Protein AF-A0A538M3J6-F1 (afdb_monomer_lite)

Radius of gyration: 17.41 Å; chains: 1; bounding box: 42×27×44 Å

Structure (mmCIF, N/CA/C/O backbone):
data_AF-A0A538M3J6-F1
#
_entry.id   AF-A0A538M3J6-F1
#
loop_
_atom_site.group_PDB
_atom_site.id
_atom_site.type_symbol
_atom_site.label_atom_id
_atom_site.label_alt_id
_atom_site.label_comp_id
_atom_site.label_asym_id
_atom_site.label_entity_id
_atom_site.label_seq_id
_atom_site.pdbx_PDB_ins_code
_atom_site.Cartn_x
_atom_site.Cartn_y
_atom_site.Cartn_z
_atom_site.occupancy
_atom_site.B_iso_or_equiv
_atom_site.auth_seq_id
_atom_site.auth_comp_id
_atom_site.auth_asym_id
_atom_site.auth_atom_id
_atom_site.pdbx_PDB_model_num
ATOM 1 N N . MET A 1 1 ? -26.264 -6.019 20.198 1.00 69.62 1 MET A N 1
ATOM 2 C CA . MET A 1 1 ? -25.006 -5.328 19.830 1.00 69.62 1 MET A CA 1
ATOM 3 C C . MET A 1 1 ? -24.636 -5.800 18.436 1.00 69.62 1 MET A C 1
ATOM 5 O O . MET A 1 1 ? -24.824 -6.975 18.172 1.00 69.62 1 MET A O 1
ATOM 9 N N . ASN A 1 2 ? -24.248 -4.906 17.524 1.00 92.06 2 ASN A N 1
ATOM 10 C CA . ASN A 1 2 ? -23.937 -5.290 16.145 1.00 92.06 2 ASN A CA 1
ATOM 11 C C . ASN A 1 2 ? -22.421 -5.470 16.004 1.00 92.06 2 ASN A C 1
ATOM 13 O O . ASN A 1 2 ? -21.686 -4.481 16.007 1.00 92.06 2 ASN A O 1
ATOM 17 N N . ASP A 1 3 ? -21.966 -6.712 15.884 1.00 93.69 3 ASP A N 1
ATOM 18 C CA . ASP A 1 3 ? -20.541 -7.048 15.804 1.00 93.69 3 ASP A CA 1
ATOM 19 C C . ASP A 1 3 ? -19.868 -6.407 14.585 1.00 93.69 3 ASP A C 1
ATOM 21 O O . ASP A 1 3 ? -18.737 -5.932 14.675 1.00 93.69 3 ASP A O 1
ATOM 25 N N . ALA A 1 4 ? -20.598 -6.251 13.474 1.00 95.31 4 ALA A N 1
ATOM 26 C CA . ALA A 1 4 ? -20.097 -5.536 12.302 1.00 95.31 4 ALA A CA 1
ATOM 27 C C . ALA A 1 4 ? -19.789 -4.061 12.615 1.00 95.31 4 ALA A C 1
ATOM 29 O O . ALA A 1 4 ? -18.776 -3.521 12.167 1.00 95.31 4 ALA A O 1
ATOM 30 N N . ALA A 1 5 ? -20.621 -3.407 13.433 1.00 94.62 5 ALA A N 1
ATOM 31 C CA . ALA A 1 5 ? -20.397 -2.019 13.835 1.00 94.62 5 ALA A CA 1
ATOM 32 C C . ALA A 1 5 ? -19.174 -1.878 14.760 1.00 94.62 5 ALA A C 1
ATOM 34 O O . ALA A 1 5 ? -18.434 -0.894 14.659 1.00 94.62 5 ALA A O 1
ATOM 35 N N . LEU A 1 6 ? -18.928 -2.867 15.626 1.00 95.56 6 LEU A N 1
ATOM 36 C CA . LEU A 1 6 ? -17.737 -2.909 16.479 1.00 95.56 6 LEU A CA 1
ATOM 37 C C . LEU A 1 6 ? -16.464 -3.098 15.644 1.00 95.56 6 LEU A C 1
ATOM 39 O O . LEU A 1 6 ? -15.509 -2.336 15.817 1.00 95.56 6 LEU A O 1
ATOM 43 N N . THR A 1 7 ? -16.479 -4.023 14.682 1.00 96.50 7 THR A N 1
ATOM 44 C CA . THR A 1 7 ? -15.353 -4.261 13.766 1.00 96.50 7 THR A CA 1
ATOM 45 C C . THR A 1 7 ? -15.001 -3.011 12.964 1.00 96.50 7 THR A C 1
ATOM 47 O O . THR A 1 7 ? -13.838 -2.612 12.924 1.00 96.50 7 THR A O 1
ATOM 50 N N . VAL A 1 8 ? -15.990 -2.321 12.384 1.00 96.50 8 VAL A N 1
ATOM 51 C CA . VAL A 1 8 ? -15.747 -1.081 11.623 1.00 96.50 8 VAL A CA 1
ATOM 52 C C . VAL A 1 8 ? -15.118 0.005 12.501 1.00 96.50 8 VAL A C 1
ATOM 54 O O . VAL A 1 8 ? -14.212 0.721 12.060 1.00 96.50 8 VAL A O 1
ATOM 57 N N . ARG A 1 9 ? -15.561 0.130 13.758 1.00 95.81 9 ARG A N 1
ATOM 58 C CA . ARG A 1 9 ? -14.975 1.085 14.708 1.00 95.81 9 ARG A CA 1
ATOM 59 C C . ARG A 1 9 ? -13.520 0.736 15.024 1.00 95.81 9 ARG A C 1
ATOM 61 O O . ARG A 1 9 ? -12.687 1.644 15.040 1.00 95.81 9 ARG A O 1
ATOM 68 N N . GLN A 1 10 ? -13.219 -0.546 15.226 1.00 95.31 10 GLN A N 1
ATOM 69 C CA . GLN A 1 10 ? -11.863 -1.014 15.502 1.00 95.31 10 GLN A CA 1
ATOM 70 C C . GLN A 1 10 ? -10.930 -0.760 14.314 1.00 95.31 10 GLN A C 1
ATOM 72 O O . GLN A 1 10 ? -9.876 -0.157 14.491 1.00 95.31 10 GLN A O 1
ATOM 77 N N . VAL A 1 11 ? -11.349 -1.112 13.095 1.00 95.25 11 VAL A N 1
ATOM 78 C CA . VAL A 1 11 ? -10.570 -0.864 11.868 1.00 95.25 11 VAL A CA 1
ATOM 79 C C . VAL A 1 11 ? -10.260 0.625 11.702 1.00 95.25 11 VAL A C 1
ATOM 81 O O . VAL A 1 11 ? -9.117 1.000 11.436 1.00 95.25 11 VAL A O 1
ATOM 84 N N . ARG A 1 12 ? -11.250 1.502 11.919 1.00 94.69 12 ARG A N 1
ATOM 85 C CA . ARG A 1 12 ? -11.043 2.959 11.859 1.00 94.69 12 ARG A CA 1
ATOM 86 C C . ARG A 1 12 ? -10.044 3.453 12.902 1.00 94.69 12 ARG A C 1
ATOM 88 O O . ARG A 1 12 ? -9.224 4.315 12.587 1.00 94.69 12 ARG A O 1
ATOM 95 N N . TYR A 1 13 ? -10.118 2.935 14.126 1.00 95.31 13 TYR A N 1
ATOM 96 C CA . TYR A 1 13 ? -9.189 3.299 15.191 1.00 95.31 13 TYR A CA 1
ATOM 97 C C . TYR A 1 13 ? -7.760 2.851 14.866 1.00 95.31 13 TYR A C 1
ATOM 99 O O . TYR A 1 13 ? -6.855 3.685 14.900 1.00 95.31 13 TYR A O 1
ATOM 107 N N . THR A 1 14 ? -7.568 1.586 14.482 1.00 92.88 14 THR A N 1
ATOM 108 C CA . THR A 1 14 ? -6.252 1.034 14.131 1.00 92.88 14 THR A CA 1
ATOM 109 C C . THR A 1 14 ? -5.634 1.780 12.955 1.00 92.88 14 THR A C 1
ATOM 111 O O . THR A 1 14 ? -4.486 2.202 13.046 1.00 92.88 14 THR A O 1
ATOM 114 N N . ASN A 1 15 ? -6.406 2.052 11.897 1.00 91.56 15 ASN A N 1
ATOM 115 C CA . ASN A 1 15 ? -5.912 2.829 10.761 1.00 91.56 15 ASN A CA 1
ATOM 116 C C . ASN A 1 15 ? -5.470 4.237 11.198 1.00 91.56 15 ASN A C 1
ATOM 118 O O . ASN A 1 15 ? -4.398 4.709 10.831 1.00 91.56 15 ASN A O 1
ATOM 122 N N . ARG A 1 16 ? -6.250 4.912 12.051 1.00 94.06 16 ARG A N 1
ATOM 123 C CA . ARG A 1 16 ? -5.870 6.237 12.563 1.00 94.06 16 ARG A CA 1
ATOM 124 C C . ARG A 1 16 ? -4.629 6.185 13.459 1.00 94.06 16 ARG A C 1
ATOM 126 O O . ARG A 1 16 ? -3.840 7.124 13.436 1.00 94.06 16 ARG A O 1
ATOM 133 N N . ALA A 1 17 ? -4.466 5.132 14.257 1.00 92.50 17 ALA A N 1
ATOM 134 C CA . ALA A 1 17 ? -3.288 4.931 15.097 1.00 92.50 17 ALA A CA 1
ATOM 135 C C . ALA A 1 17 ? -2.032 4.668 14.252 1.00 92.50 17 ALA A C 1
ATOM 137 O O . ALA A 1 17 ? -0.996 5.275 14.513 1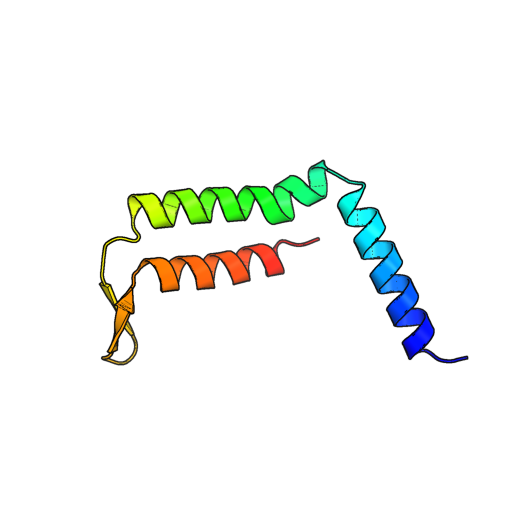.00 92.50 17 ALA A O 1
ATOM 138 N N . PHE A 1 18 ? -2.155 3.857 13.198 1.00 89.62 18 PHE A N 1
ATOM 139 C CA . PHE A 1 18 ? -1.088 3.587 12.236 1.00 89.62 18 PHE A CA 1
ATOM 140 C C . PHE A 1 18 ? -0.549 4.880 11.613 1.00 89.62 18 PHE A C 1
ATOM 142 O O . PHE A 1 18 ? 0.640 5.165 11.713 1.00 89.62 18 PHE A O 1
ATOM 149 N N . TRP A 1 19 ? -1.430 5.733 11.079 1.00 89.88 19 TRP A N 1
ATOM 150 C CA . TRP A 1 19 ? -1.020 7.010 10.477 1.00 89.88 19 TRP A CA 1
ATOM 151 C C . TRP A 1 19 ? -0.439 8.021 11.478 1.00 89.88 19 TRP A C 1
ATOM 153 O O . TRP A 1 19 ? 0.253 8.952 11.074 1.00 89.88 19 TRP A O 1
ATOM 163 N N . ARG A 1 20 ? -0.688 7.856 12.784 1.00 94.25 20 ARG A N 1
ATOM 164 C CA . ARG A 1 20 ? -0.054 8.666 13.840 1.00 94.25 20 ARG A CA 1
ATOM 165 C C . ARG A 1 20 ? 1.333 8.155 14.230 1.00 94.25 20 ARG A C 1
ATOM 167 O O . ARG A 1 20 ? 2.038 8.872 14.934 1.00 94.25 20 ARG A O 1
ATOM 174 N N . ASN A 1 21 ? 1.718 6.957 13.790 1.00 91.56 21 ASN A N 1
ATOM 175 C CA . ASN A 1 21 ? 3.052 6.404 13.968 1.00 91.56 21 ASN A CA 1
ATOM 176 C C . ASN A 1 21 ? 3.852 6.543 12.656 1.00 91.56 21 ASN A C 1
ATOM 178 O O . ASN A 1 21 ? 3.815 5.649 11.807 1.00 91.56 21 ASN A O 1
ATOM 182 N N . PRO A 1 22 ? 4.593 7.651 12.469 1.00 87.62 22 PRO A N 1
ATOM 183 C CA . PRO A 1 22 ? 5.308 7.910 11.221 1.00 87.62 22 PRO A CA 1
ATOM 184 C C . PRO A 1 22 ? 6.397 6.870 10.927 1.00 87.62 22 PRO A C 1
ATOM 186 O O . PRO A 1 22 ? 6.659 6.591 9.761 1.00 87.62 22 PRO A O 1
ATOM 189 N N . GLN A 1 23 ? 6.999 6.256 11.955 1.00 87.81 23 GLN A N 1
ATOM 190 C CA . GLN A 1 23 ? 7.976 5.178 11.772 1.00 87.81 23 GLN A CA 1
ATOM 191 C C . GLN A 1 23 ? 7.324 3.940 11.151 1.00 87.81 23 GLN A C 1
ATOM 193 O O . GLN A 1 23 ? 7.817 3.430 10.146 1.00 87.81 23 GLN A O 1
ATOM 198 N N . ALA A 1 24 ? 6.197 3.488 11.708 1.00 87.19 24 ALA A N 1
ATOM 199 C CA . ALA A 1 24 ? 5.465 2.342 11.170 1.00 87.19 24 ALA A CA 1
ATOM 200 C C . ALA A 1 24 ? 4.974 2.610 9.738 1.00 87.19 24 ALA A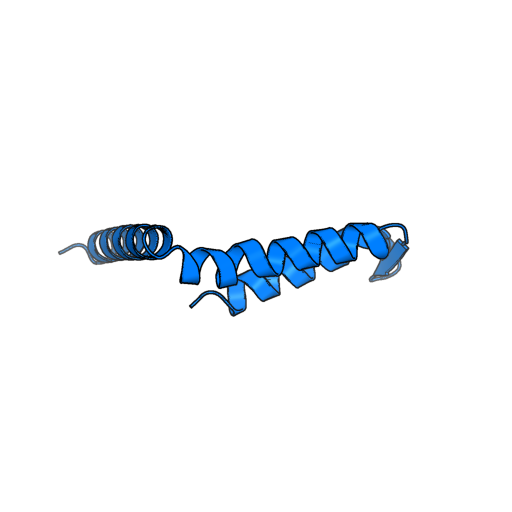 C 1
ATOM 202 O O . ALA A 1 24 ? 5.153 1.766 8.858 1.00 87.19 24 ALA A O 1
ATOM 203 N N . ALA A 1 25 ? 4.439 3.809 9.480 1.00 88.44 25 ALA A N 1
ATOM 204 C CA . ALA A 1 25 ? 3.999 4.212 8.147 1.00 88.44 25 ALA A CA 1
ATOM 205 C C . ALA A 1 25 ? 5.154 4.238 7.129 1.00 88.44 25 ALA A C 1
ATOM 207 O O . ALA A 1 25 ? 4.992 3.764 6.004 1.00 88.44 25 ALA A O 1
ATOM 208 N N . PHE A 1 26 ? 6.333 4.731 7.518 1.00 88.06 26 PHE A N 1
ATOM 209 C CA . PHE A 1 26 ? 7.502 4.763 6.641 1.00 88.06 26 PHE A CA 1
ATOM 210 C C . PHE A 1 26 ? 7.966 3.357 6.242 1.00 88.06 26 PHE A C 1
ATOM 212 O O . PHE A 1 26 ? 8.086 3.066 5.052 1.00 88.06 26 PHE A O 1
ATOM 219 N N . PHE A 1 27 ? 8.197 2.471 7.214 1.00 86.19 27 PHE A N 1
ATOM 220 C CA . PHE A 1 27 ? 8.716 1.131 6.923 1.00 86.19 27 PHE A CA 1
ATOM 221 C C . PHE A 1 27 ? 7.696 0.231 6.216 1.00 86.19 27 PHE A C 1
ATOM 223 O O . PHE A 1 27 ? 8.091 -0.607 5.412 1.00 86.19 27 PHE A O 1
ATOM 230 N N . THR A 1 28 ? 6.401 0.441 6.455 1.00 85.62 28 THR A N 1
ATOM 231 C CA . THR A 1 28 ? 5.332 -0.355 5.834 1.00 85.62 28 THR A CA 1
ATOM 232 C C . THR A 1 28 ? 4.973 0.122 4.424 1.00 85.62 28 THR A C 1
ATOM 234 O O . THR A 1 28 ? 4.712 -0.700 3.552 1.00 85.62 28 THR A O 1
ATOM 237 N N . PHE A 1 29 ? 4.956 1.438 4.170 1.00 86.75 29 PHE A N 1
ATOM 238 C CA . PHE A 1 29 ? 4.558 1.991 2.865 1.00 86.75 29 PHE A CA 1
ATOM 239 C C . PHE A 1 29 ? 5.721 2.570 2.070 1.00 86.75 29 PHE A C 1
ATOM 241 O O . PHE A 1 29 ? 5.933 2.185 0.921 1.00 86.75 29 PHE A O 1
ATOM 248 N N . ALA A 1 30 ? 6.452 3.522 2.649 1.00 89.12 30 ALA A N 1
ATOM 249 C CA . ALA A 1 30 ? 7.444 4.298 1.908 1.00 89.12 30 ALA A CA 1
ATOM 250 C C . ALA A 1 30 ? 8.642 3.441 1.486 1.00 89.12 30 ALA A C 1
ATOM 252 O O . ALA A 1 30 ? 9.123 3.570 0.362 1.00 89.12 30 ALA A O 1
ATOM 253 N N . PHE A 1 31 ? 9.094 2.539 2.356 1.00 89.25 31 PHE A N 1
ATOM 254 C CA . PHE A 1 31 ? 10.238 1.678 2.082 1.00 89.25 31 PHE A CA 1
ATOM 255 C C . PHE A 1 31 ? 9.981 0.712 0.905 1.00 89.25 31 PHE A C 1
ATOM 257 O O . PHE A 1 31 ? 10.749 0.768 -0.058 1.00 89.25 31 PHE A O 1
ATOM 264 N N . PRO A 1 32 ? 8.887 -0.082 0.867 1.00 87.56 32 PRO A N 1
ATOM 265 C CA . PRO A 1 32 ? 8.539 -0.872 -0.319 1.00 87.56 32 PRO A CA 1
ATOM 266 C C . PRO A 1 32 ? 8.341 -0.033 -1.589 1.00 87.56 32 PRO A C 1
ATOM 268 O O . PRO A 1 32 ? 8.802 -0.425 -2.661 1.00 87.56 32 PRO A O 1
ATOM 271 N N . LEU A 1 33 ? 7.701 1.140 -1.483 1.00 91.69 33 LEU A N 1
ATOM 272 C CA . LEU A 1 33 ? 7.503 2.045 -2.623 1.00 91.69 33 LEU A CA 1
ATOM 273 C C . LEU A 1 33 ? 8.824 2.558 -3.198 1.00 91.69 33 LEU A C 1
ATOM 275 O O . LEU A 1 33 ? 8.973 2.634 -4.415 1.00 91.69 33 LEU A O 1
ATOM 279 N N . MET A 1 34 ? 9.790 2.881 -2.341 1.00 93.00 34 MET A N 1
ATOM 280 C CA . MET A 1 34 ? 11.115 3.314 -2.770 1.00 93.00 34 MET A CA 1
ATOM 281 C C . MET A 1 34 ? 11.800 2.223 -3.601 1.00 93.00 34 MET A C 1
ATOM 283 O O . MET A 1 34 ? 12.279 2.511 -4.697 1.00 93.00 34 MET A O 1
ATOM 287 N N . PHE A 1 35 ? 11.787 0.965 -3.144 1.00 90.31 35 PHE A N 1
ATOM 288 C CA . PHE A 1 35 ? 12.334 -0.146 -3.933 1.00 90.31 35 PHE A CA 1
ATOM 289 C C . PHE A 1 35 ? 11.562 -0.394 -5.218 1.00 90.31 35 PHE A C 1
ATOM 291 O O . PHE A 1 35 ? 12.182 -0.676 -6.240 1.00 90.31 35 PHE A O 1
ATOM 298 N N . LEU A 1 36 ? 10.236 -0.259 -5.199 1.00 92.50 36 LEU A N 1
ATOM 299 C CA . LEU A 1 36 ? 9.438 -0.362 -6.412 1.00 92.50 36 LEU A CA 1
ATOM 300 C C . LEU A 1 36 ? 9.888 0.665 -7.456 1.00 92.50 36 LEU A C 1
ATOM 302 O O . LEU A 1 36 ? 10.136 0.297 -8.604 1.00 92.50 36 LEU A O 1
ATOM 306 N N . VAL A 1 37 ? 10.025 1.935 -7.068 1.00 93.25 37 VAL A N 1
ATOM 307 C CA . VAL A 1 37 ? 10.475 3.002 -7.974 1.00 93.25 37 VAL A CA 1
ATOM 308 C C . VAL A 1 37 ? 11.887 2.718 -8.480 1.00 93.25 37 VAL A C 1
ATOM 310 O O . VAL A 1 37 ? 12.125 2.793 -9.681 1.00 93.25 37 VAL A O 1
ATOM 313 N N . ILE A 1 38 ? 12.808 2.322 -7.600 1.00 92.75 38 ILE A N 1
ATOM 314 C CA . ILE A 1 38 ? 14.187 1.987 -7.983 1.00 92.75 38 ILE A CA 1
ATOM 315 C C . ILE A 1 38 ? 14.213 0.814 -8.974 1.00 92.75 38 ILE A C 1
ATOM 317 O O . ILE A 1 38 ? 14.855 0.905 -10.018 1.00 92.75 38 ILE A O 1
ATOM 321 N N . PHE A 1 39 ? 13.504 -0.279 -8.692 1.00 90.00 39 PHE A N 1
ATOM 322 C CA . PHE A 1 39 ? 13.526 -1.463 -9.551 1.00 90.00 39 PHE A CA 1
ATOM 323 C C . PHE A 1 39 ? 12.792 -1.258 -10.867 1.00 90.00 39 PHE A C 1
ATOM 325 O O . PHE A 1 39 ? 13.253 -1.737 -11.896 1.00 90.00 39 PHE A O 1
ATOM 332 N N . THR A 1 40 ? 11.688 -0.521 -10.880 1.00 90.19 40 THR A N 1
ATOM 333 C CA . THR A 1 40 ? 11.008 -0.192 -12.140 1.00 90.19 40 THR A CA 1
ATOM 334 C C . THR A 1 40 ? 11.827 0.784 -12.984 1.00 90.19 40 THR A C 1
ATOM 336 O O . THR A 1 40 ? 11.913 0.598 -14.193 1.00 90.19 40 THR A O 1
ATOM 339 N N . ALA A 1 41 ? 12.509 1.758 -12.375 1.00 90.62 41 ALA A N 1
ATOM 340 C CA . ALA A 1 41 ? 13.392 2.669 -13.102 1.00 90.62 41 ALA A CA 1
ATOM 341 C C . ALA A 1 41 ? 14.625 1.960 -13.692 1.00 90.62 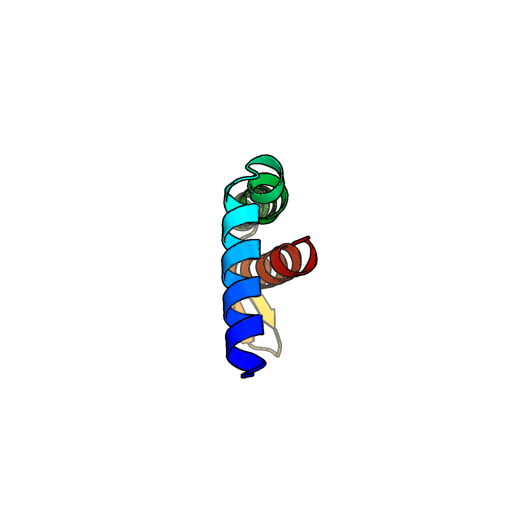41 ALA A C 1
ATOM 343 O O . ALA A 1 41 ? 15.016 2.253 -14.819 1.00 90.62 41 ALA A O 1
ATOM 344 N N . LEU A 1 42 ? 15.232 1.027 -12.949 1.00 91.12 42 LEU A N 1
ATOM 345 C CA . LEU A 1 42 ? 16.451 0.328 -13.375 1.00 91.12 42 LEU A CA 1
ATOM 346 C C . LEU A 1 42 ? 16.179 -0.911 -14.246 1.00 91.12 42 LEU A C 1
ATOM 348 O O . LEU A 1 42 ? 16.954 -1.195 -15.154 1.00 91.12 42 LEU A O 1
ATOM 352 N N . LEU A 1 43 ? 15.107 -1.662 -13.968 1.00 86.62 43 LEU A N 1
ATOM 353 C CA . LEU A 1 43 ? 14.823 -2.977 -14.565 1.00 86.62 43 LEU A CA 1
ATOM 354 C C . LEU A 1 43 ? 13.464 -3.048 -15.287 1.00 86.62 43 LEU A C 1
ATOM 356 O O . LEU A 1 43 ? 13.117 -4.087 -15.841 1.00 86.62 43 LEU A O 1
ATOM 360 N N . GLY A 1 44 ? 12.662 -1.980 -15.290 1.00 82.12 44 GLY A N 1
ATOM 361 C CA . GLY A 1 44 ? 11.292 -2.002 -15.820 1.00 82.12 44 GLY A CA 1
ATOM 362 C C . GLY A 1 44 ? 11.162 -1.864 -17.340 1.00 82.12 44 GLY A C 1
ATOM 363 O O . GLY A 1 44 ? 10.057 -2.005 -17.863 1.00 82.12 44 GLY A O 1
ATOM 364 N N . GLY A 1 45 ? 12.259 -1.596 -18.054 1.00 86.19 45 GLY A N 1
ATOM 365 C CA . GLY A 1 45 ? 12.252 -1.342 -19.500 1.00 86.19 45 GLY A CA 1
ATOM 366 C C . GLY A 1 45 ? 12.119 -2.583 -20.390 1.00 86.19 45 GLY A C 1
ATOM 367 O O . GLY A 1 45 ? 11.925 -2.438 -21.594 1.00 86.19 45 GLY A O 1
ATOM 368 N N . GLY A 1 46 ? 12.235 -3.794 -19.840 1.00 87.50 46 GLY A N 1
ATOM 369 C CA . GLY A 1 46 ? 12.157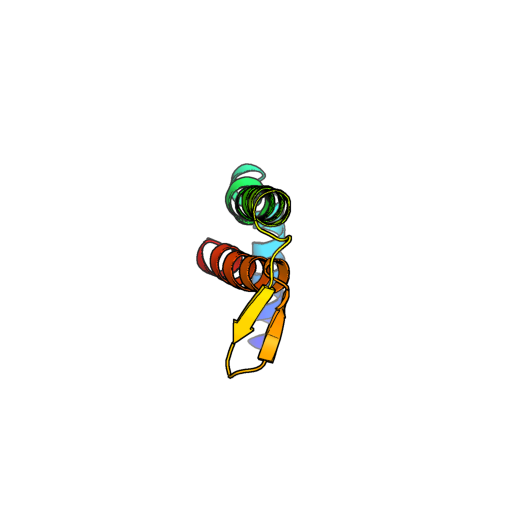 -5.021 -20.628 1.00 87.50 46 GLY A CA 1
ATOM 370 C C . GLY A 1 46 ? 10.764 -5.645 -20.690 1.00 87.50 46 GLY A C 1
ATOM 371 O O . GLY A 1 46 ? 9.757 -5.109 -20.218 1.00 87.50 46 GLY A O 1
ATOM 372 N N . THR A 1 47 ? 10.713 -6.824 -21.300 1.00 88.62 47 THR A N 1
ATOM 373 C CA . THR A 1 47 ? 9.486 -7.596 -21.512 1.00 88.62 47 THR A CA 1
ATOM 374 C C . THR A 1 47 ? 9.654 -8.982 -20.899 1.00 88.62 47 THR A C 1
ATOM 376 O O . THR A 1 47 ? 10.666 -9.640 -21.129 1.00 88.62 47 THR A O 1
ATOM 379 N N . VAL A 1 48 ? 8.679 -9.432 -20.109 1.00 89.50 48 VAL A N 1
ATOM 380 C CA . VAL A 1 48 ? 8.639 -10.796 -19.557 1.00 89.50 48 VAL A CA 1
ATOM 381 C C . VAL A 1 48 ? 7.587 -11.588 -20.302 1.00 89.50 48 VAL A C 1
ATOM 383 O O . VAL A 1 48 ? 6.496 -11.083 -20.549 1.00 89.50 48 VAL A O 1
ATOM 386 N N . ILE A 1 49 ? 7.886 -12.842 -20.619 1.00 90.50 49 ILE A N 1
ATOM 387 C CA . ILE A 1 49 ? 6.897 -13.762 -21.172 1.00 90.50 49 ILE A CA 1
ATOM 388 C C . ILE A 1 49 ? 6.276 -14.546 -20.015 1.00 90.50 49 ILE A C 1
ATOM 390 O O . ILE A 1 49 ? 6.962 -15.325 -19.355 1.00 90.50 49 ILE A O 1
ATOM 394 N N . LEU A 1 50 ? 4.980 -14.349 -19.771 1.00 87.81 50 LEU A N 1
ATOM 395 C CA . LEU A 1 50 ? 4.195 -15.164 -18.840 1.00 87.81 50 LEU A CA 1
ATOM 396 C C . LEU A 1 50 ? 3.085 -15.861 -19.620 1.00 87.81 50 LEU A C 1
ATOM 398 O O . LEU A 1 50 ? 2.343 -15.210 -20.347 1.00 87.81 50 LEU A O 1
ATOM 402 N N . HIS A 1 51 ? 2.953 -17.180 -19.465 1.00 90.31 51 HIS A N 1
ATOM 403 C CA . HIS A 1 51 ? 1.943 -17.981 -20.177 1.00 90.31 51 HIS A CA 1
ATOM 404 C C . HIS A 1 51 ? 1.943 -17.761 -21.707 1.00 90.31 51 HIS A C 1
ATOM 406 O O . HIS A 1 51 ? 0.895 -17.763 -22.344 1.00 90.31 51 HIS A O 1
ATOM 412 N N . GLY A 1 52 ? 3.121 -17.532 -22.297 1.00 91.50 52 GLY A N 1
ATOM 413 C CA . GLY A 1 52 ? 3.273 -17.257 -23.732 1.00 91.50 52 GLY A CA 1
ATOM 414 C C . GLY A 1 52 ? 2.893 -15.837 -24.170 1.00 91.50 52 GLY A C 1
ATOM 415 O O . GLY A 1 52 ? 3.031 -15.518 -25.348 1.00 91.50 52 GLY A O 1
ATOM 416 N N . LEU A 1 53 ? 2.459 -14.971 -23.249 1.00 91.06 53 LEU A N 1
ATOM 417 C CA . LEU A 1 53 ? 2.088 -13.583 -23.524 1.00 91.06 53 LEU A CA 1
ATOM 418 C C . LEU A 1 53 ? 3.192 -12.617 -23.054 1.00 91.06 53 LEU A C 1
ATOM 420 O O . LEU A 1 53 ? 3.717 -12.784 -21.948 1.00 91.06 53 LEU A O 1
ATOM 424 N N . PRO A 1 54 ? 3.556 -11.603 -23.860 1.00 91.06 54 PRO A N 1
ATOM 425 C CA . PRO A 1 54 ? 4.509 -10.579 -23.455 1.00 91.06 54 PRO A CA 1
ATOM 426 C C . PRO A 1 54 ? 3.856 -9.567 -22.500 1.00 91.06 54 PRO A C 1
ATOM 428 O O . PRO A 1 54 ? 2.819 -8.980 -22.805 1.00 91.06 54 PRO A O 1
ATOM 431 N N . PHE A 1 55 ? 4.501 -9.317 -21.365 1.00 89.94 55 PHE A N 1
ATOM 432 C CA . PHE A 1 55 ? 4.125 -8.310 -20.374 1.00 89.94 55 PHE A CA 1
ATOM 433 C C . PHE A 1 55 ? 5.275 -7.341 -20.123 1.00 89.94 55 PHE A C 1
ATOM 435 O O . PHE A 1 55 ? 6.448 -7.699 -20.227 1.00 89.94 55 PHE A O 1
ATOM 442 N N . ASN A 1 56 ? 4.948 -6.109 -19.739 1.00 89.75 56 ASN A N 1
ATOM 443 C CA . ASN A 1 56 ? 5.956 -5.142 -19.324 1.00 89.75 56 ASN A CA 1
ATOM 444 C C . ASN A 1 56 ? 6.620 -5.599 -18.008 1.00 89.75 56 ASN A C 1
ATOM 446 O O . ASN A 1 56 ? 5.921 -5.957 -17.055 1.00 89.75 56 ASN A O 1
ATOM 450 N N . GLN A 1 57 ? 7.956 -5.564 -17.933 1.00 89.06 57 GLN A N 1
ATOM 451 C CA . GLN A 1 57 ? 8.700 -5.929 -16.718 1.00 89.06 57 GLN A CA 1
ATOM 452 C C . GLN A 1 57 ? 8.279 -5.116 -15.493 1.00 89.06 57 GLN A C 1
ATOM 454 O O . GLN A 1 57 ? 8.228 -5.646 -14.384 1.00 89.06 57 GLN A O 1
ATOM 459 N N . SER A 1 58 ? 7.891 -3.858 -15.683 1.00 89.88 58 SER A N 1
ATOM 460 C CA . SER A 1 58 ? 7.390 -3.007 -14.603 1.00 89.88 58 SER A CA 1
ATOM 461 C C . SER A 1 58 ? 6.141 -3.588 -13.939 1.00 89.88 58 SER A C 1
ATOM 463 O O . SER A 1 58 ? 6.031 -3.547 -12.717 1.00 89.88 58 SER A O 1
ATOM 465 N N . THR A 1 59 ? 5.225 -4.192 -14.705 1.00 90.44 59 THR A N 1
ATOM 466 C CA . THR A 1 59 ? 4.001 -4.808 -14.163 1.00 90.44 59 THR A CA 1
ATOM 467 C C . THR A 1 59 ? 4.324 -5.960 -13.212 1.00 90.44 59 THR A C 1
ATOM 469 O O . THR A 1 59 ? 3.674 -6.105 -12.177 1.00 90.44 59 THR A O 1
ATOM 472 N N . TYR A 1 60 ? 5.363 -6.738 -13.523 1.00 89.00 60 TYR A N 1
ATOM 473 C CA . TYR A 1 60 ? 5.836 -7.817 -12.660 1.00 89.00 60 TYR A CA 1
ATOM 474 C C . TYR A 1 60 ? 6.358 -7.281 -11.317 1.00 89.00 60 TYR A C 1
ATOM 476 O O . TYR A 1 60 ? 5.960 -7.765 -10.255 1.00 89.00 60 TYR A O 1
ATOM 484 N N . TYR A 1 61 ? 7.185 -6.230 -11.345 1.00 90.44 61 TYR A N 1
ATOM 485 C CA . TYR A 1 61 ? 7.714 -5.613 -10.124 1.00 90.44 61 TYR A CA 1
ATOM 486 C C . TYR A 1 61 ? 6.633 -4.925 -9.285 1.00 90.44 61 TYR A C 1
ATOM 488 O O . TYR A 1 61 ? 6.648 -5.057 -8.061 1.00 90.44 61 TYR A O 1
ATOM 496 N N . VAL A 1 62 ? 5.671 -4.243 -9.917 1.00 91.88 62 VAL A N 1
ATOM 497 C CA . VAL A 1 62 ? 4.528 -3.622 -9.222 1.00 91.88 62 VAL A CA 1
ATOM 498 C C . VAL A 1 62 ? 3.714 -4.672 -8.469 1.00 91.88 62 VAL A C 1
ATOM 500 O O . VAL A 1 62 ? 3.433 -4.488 -7.284 1.00 91.88 62 VAL A O 1
ATOM 503 N N . ALA A 1 63 ? 3.387 -5.795 -9.116 1.00 92.06 63 ALA A N 1
ATOM 504 C CA . ALA A 1 63 ? 2.650 -6.878 -8.473 1.00 92.06 63 ALA A CA 1
ATOM 505 C C . ALA A 1 63 ? 3.423 -7.457 -7.275 1.00 92.06 63 ALA A C 1
ATOM 507 O O . ALA A 1 63 ? 2.880 -7.521 -6.169 1.00 92.06 63 ALA A O 1
ATOM 508 N N . GLY A 1 64 ? 4.703 -7.798 -7.458 1.00 90.44 64 GLY A N 1
ATOM 509 C CA . GLY A 1 64 ? 5.536 -8.354 -6.388 1.00 90.44 64 GLY A CA 1
ATOM 510 C C . GLY A 1 64 ? 5.690 -7.410 -5.191 1.00 90.44 64 GLY A C 1
ATOM 511 O O . GLY A 1 64 ? 5.512 -7.824 -4.046 1.00 90.44 64 GLY A O 1
ATOM 512 N N . MET A 1 65 ? 5.943 -6.125 -5.445 1.00 91.12 65 MET A N 1
ATOM 513 C CA . MET A 1 65 ? 6.094 -5.134 -4.375 1.00 91.12 65 MET A CA 1
ATOM 514 C C . MET A 1 65 ? 4.789 -4.827 -3.651 1.00 91.12 65 MET A C 1
ATOM 516 O O . MET A 1 65 ? 4.814 -4.595 -2.445 1.00 91.12 65 MET A O 1
ATOM 520 N N . SER A 1 66 ? 3.649 -4.870 -4.347 1.00 90.56 66 SER A N 1
ATOM 521 C CA . SER A 1 66 ? 2.343 -4.721 -3.698 1.00 90.56 66 SER A CA 1
ATOM 522 C C . SER A 1 66 ? 2.078 -5.855 -2.703 1.00 90.56 66 SER A C 1
ATOM 524 O O . SER A 1 66 ? 1.666 -5.596 -1.575 1.00 90.56 66 SER A O 1
ATOM 526 N N . ALA A 1 67 ? 2.402 -7.098 -3.076 1.00 91.75 67 ALA A N 1
ATOM 527 C CA . ALA A 1 67 ? 2.271 -8.246 -2.188 1.00 91.75 67 ALA A CA 1
ATOM 528 C C . ALA A 1 67 ? 3.225 -8.139 -0.993 1.00 91.75 67 ALA A C 1
ATOM 530 O O . ALA A 1 67 ? 2.806 -8.351 0.144 1.00 91.75 67 ALA A O 1
ATOM 531 N N . PHE A 1 68 ? 4.481 -7.755 -1.238 1.00 88.75 68 PHE A N 1
ATOM 532 C CA . PHE A 1 68 ? 5.461 -7.543 -0.176 1.00 88.75 68 PHE A CA 1
ATOM 533 C C . PHE A 1 68 ? 4.976 -6.497 0.833 1.00 88.75 68 PHE A C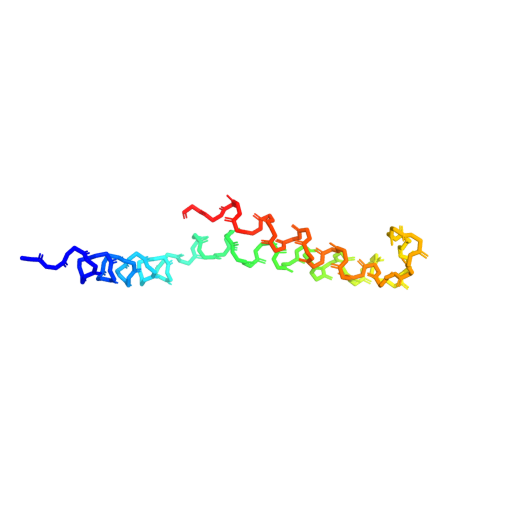 1
ATOM 535 O O . PHE A 1 68 ? 4.905 -6.807 2.017 1.00 88.75 68 PHE A O 1
ATOM 542 N N . ALA A 1 69 ? 4.546 -5.319 0.366 1.00 87.75 69 ALA A N 1
ATOM 543 C CA . ALA A 1 69 ? 4.053 -4.243 1.225 1.00 87.75 69 ALA A CA 1
ATOM 544 C C . ALA A 1 69 ? 2.876 -4.687 2.112 1.00 87.75 69 ALA A C 1
ATOM 546 O O . ALA A 1 69 ? 2.851 -4.370 3.300 1.00 87.75 69 ALA A O 1
ATOM 547 N N . ILE A 1 70 ? 1.932 -5.458 1.554 1.00 88.44 70 ILE A N 1
ATOM 548 C CA . ILE A 1 70 ? 0.775 -5.983 2.295 1.00 88.44 70 ILE A CA 1
ATOM 549 C C . ILE A 1 70 ? 1.213 -6.986 3.367 1.00 88.44 70 ILE A C 1
ATOM 551 O O . ILE A 1 70 ? 0.746 -6.904 4.498 1.00 88.44 70 ILE A O 1
ATOM 555 N N . VAL A 1 71 ? 2.102 -7.926 3.031 1.00 88.31 71 VAL A N 1
ATOM 556 C CA . VAL A 1 71 ? 2.560 -8.966 3.971 1.00 88.31 71 VAL A CA 1
ATOM 557 C C . VAL A 1 71 ? 3.406 -8.374 5.097 1.00 88.31 71 VAL A C 1
ATOM 559 O O . VAL A 1 71 ? 3.359 -8.862 6.222 1.00 88.31 71 VAL A O 1
ATOM 562 N N . THR A 1 72 ? 4.171 -7.321 4.810 1.00 83.75 72 THR A N 1
ATOM 563 C CA . THR A 1 72 ? 5.021 -6.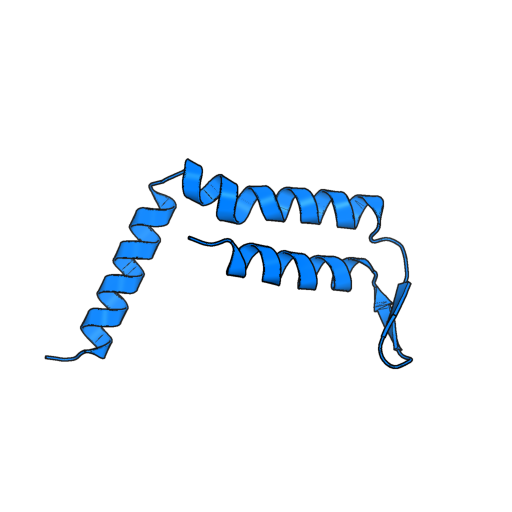650 5.803 1.00 83.75 72 THR A CA 1
ATOM 564 C C . THR A 1 72 ? 4.280 -5.639 6.671 1.00 83.75 72 THR A C 1
ATOM 566 O O . THR A 1 72 ? 4.877 -5.103 7.602 1.00 83.75 72 THR A O 1
ATOM 569 N N . ALA A 1 73 ? 3.017 -5.335 6.362 1.00 82.00 73 ALA A N 1
ATOM 570 C CA . ALA A 1 73 ? 2.224 -4.410 7.154 1.00 82.00 73 ALA A CA 1
ATOM 571 C C . ALA A 1 73 ? 1.867 -5.041 8.506 1.00 82.00 73 ALA A C 1
ATOM 573 O O . ALA A 1 73 ? 1.052 -5.961 8.575 1.00 82.00 73 ALA A O 1
ATOM 574 N N . CYS A 1 74 ? 2.485 -4.520 9.566 1.00 64.12 74 CYS A N 1
ATOM 575 C CA . CYS A 1 74 ? 2.261 -4.905 10.959 1.00 64.12 74 CYS A CA 1
ATOM 576 C C . CYS A 1 74 ? 1.545 -3.787 11.727 1.00 64.12 74 CYS A C 1
ATOM 578 O O . CYS A 1 74 ? 1.933 -2.606 11.556 1.00 64.12 74 CYS A O 1
#

Sequence (74 aa):
MNDAALTVRQVRYTNRAFWRNPQAAFFTFAFPLMFLVIFTALLGGGTVILHGLPFNQSTYYVAGMSAFAIVTAC

Secondary structure (DSSP, 8-state):
--HHHHHHHHHHHHHHHHHH-HHHHIIIIIHHHHHHHHHHHHHTTSEEEETTEEEEHHHHHHHHHHHHHHHT--

Foldseek 3Di:
DDVVVVVVVVVVVVVVVCVVPVVLVCVLPVVLVVVLVVCCVVPQCDWDQDPNDTDGSSVVSVVVSVVVSVVPRD

pLDDT: mean 89.84, std 4.95, range [64.12, 96.5]